Protein AF-A0A7M1ATE7-F1 (afdb_monomer_lite)

Secondary structure (DSSP, 8-state):
----HHHHHHHHHH-S---HHHHHHHHHHHHS---SHHHHHHHHHHSHHHHHHHHHTT--SHHHHHHHHTT-

Organism: NCBI:txid2590551

Radius of gyration: 11.07 Å; chains: 1; bounding box: 21×27×25 Å

Structure (mmCIF, N/CA/C/O backbone):
data_AF-A0A7M1ATE7-F1
#
_entry.id   AF-A0A7M1ATE7-F1
#
loop_
_atom_site.group_PDB
_atom_site.id
_atom_site.type_symbol
_atom_site.label_atom_id
_atom_site.label_alt_id
_atom_site.label_comp_id
_atom_site.label_asym_id
_atom_site.label_entity_id
_atom_site.label_seq_id
_atom_site.pdbx_PDB_ins_code
_atom_site.Cartn_x
_atom_site.Cartn_y
_atom_site.Cartn_z
_atom_site.occupancy
_atom_site.B_iso_or_equiv
_atom_site.auth_seq_id
_atom_site.auth_comp_id
_atom_site.auth_asym_id
_atom_site.auth_atom_id
_atom_site.pdbx_PDB_model_num
ATOM 1 N N . MET A 1 1 ? 8.036 -7.830 -8.180 1.00 72.69 1 MET A N 1
ATOM 2 C CA . MET A 1 1 ? 7.720 -8.655 -6.983 1.00 72.69 1 MET A CA 1
ATOM 3 C C . MET A 1 1 ? 6.215 -8.890 -6.938 1.00 72.69 1 MET A C 1
ATOM 5 O O . MET A 1 1 ? 5.496 -8.079 -7.498 1.00 72.69 1 MET A O 1
ATOM 9 N N . THR A 1 2 ? 5.726 -9.970 -6.323 1.00 85.88 2 THR A N 1
ATOM 10 C CA . THR A 1 2 ? 4.278 -10.205 -6.143 1.00 85.88 2 THR A CA 1
ATOM 11 C C . THR A 1 2 ? 3.959 -10.213 -4.654 1.00 85.88 2 THR A C 1
ATOM 13 O O . THR A 1 2 ? 4.688 -10.847 -3.890 1.00 85.88 2 THR A O 1
ATOM 16 N N . ILE A 1 3 ? 2.918 -9.486 -4.242 1.00 94.44 3 ILE A N 1
ATOM 17 C CA . ILE A 1 3 ? 2.510 -9.402 -2.836 1.00 94.44 3 ILE A CA 1
ATOM 18 C C . ILE A 1 3 ? 1.770 -10.693 -2.467 1.00 94.44 3 ILE A C 1
ATOM 20 O O . ILE A 1 3 ? 0.869 -11.128 -3.186 1.00 94.44 3 ILE A O 1
ATOM 24 N N . ASP A 1 4 ? 2.143 -11.316 -1.348 1.00 96.69 4 ASP A N 1
ATOM 25 C CA . ASP A 1 4 ? 1.441 -12.493 -0.834 1.00 96.69 4 ASP A CA 1
ATOM 26 C C . ASP A 1 4 ? 0.119 -12.070 -0.179 1.00 96.69 4 ASP A C 1
ATOM 28 O O . ASP A 1 4 ? 0.039 -11.727 1.005 1.00 96.69 4 ASP A O 1
ATOM 32 N N . TRP A 1 5 ? -0.936 -12.059 -0.992 1.00 96.00 5 TRP A N 1
ATOM 33 C CA . TRP A 1 5 ? -2.271 -11.658 -0.566 1.00 96.00 5 TRP A CA 1
ATOM 34 C C . TRP A 1 5 ? -2.949 -12.661 0.373 1.00 96.00 5 TRP A C 1
ATOM 36 O O . TRP A 1 5 ? -3.943 -12.301 1.007 1.00 96.00 5 TRP A O 1
ATOM 46 N N . ASP A 1 6 ? -2.444 -13.890 0.485 1.00 96.31 6 ASP A N 1
ATOM 47 C CA . ASP A 1 6 ? -2.944 -14.860 1.458 1.00 96.31 6 ASP A CA 1
ATOM 48 C C . ASP A 1 6 ? -2.319 -14.598 2.833 1.00 96.31 6 ASP A C 1
ATOM 50 O O . ASP A 1 6 ? -3.059 -14.433 3.803 1.00 96.31 6 ASP A O 1
ATOM 54 N N . ALA A 1 7 ? -1.002 -14.380 2.904 1.00 96.31 7 ALA A N 1
ATOM 55 C CA . ALA A 1 7 ? -0.342 -13.919 4.130 1.00 96.31 7 ALA A CA 1
ATOM 56 C C . ALA A 1 7 ? -0.879 -12.553 4.604 1.00 96.31 7 ALA A C 1
ATOM 58 O O . ALA A 1 7 ? -1.055 -12.326 5.803 1.00 96.31 7 ALA A O 1
ATOM 59 N N . TYR A 1 8 ? -1.221 -11.656 3.673 1.00 96.94 8 TYR A N 1
ATOM 60 C CA . TYR A 1 8 ? -1.905 -10.402 3.994 1.00 96.94 8 TYR A CA 1
ATOM 61 C C . TYR A 1 8 ? -3.252 -10.626 4.701 1.00 96.94 8 TYR A C 1
ATOM 63 O O . TYR A 1 8 ? -3.579 -9.887 5.629 1.00 96.94 8 TYR A O 1
ATOM 71 N N . LYS A 1 9 ? -4.059 -11.614 4.280 1.00 95.81 9 LYS A N 1
ATOM 72 C CA . LYS A 1 9 ? -5.363 -11.888 4.916 1.00 95.81 9 LYS A CA 1
ATOM 73 C C . LYS A 1 9 ? -5.190 -12.330 6.362 1.00 95.81 9 LYS A C 1
ATOM 75 O O . LYS A 1 9 ? -6.009 -11.939 7.190 1.00 95.81 9 LYS A O 1
ATOM 80 N N . ASP A 1 10 ? -4.139 -13.091 6.651 1.00 95.50 10 ASP A N 1
ATOM 81 C CA . ASP A 1 10 ? -3.801 -13.498 8.012 1.00 95.50 10 ASP A CA 1
ATOM 82 C C . ASP A 1 10 ? -3.318 -12.296 8.831 1.00 95.50 10 ASP A C 1
ATOM 84 O O . ASP A 1 10 ? -3.851 -12.039 9.909 1.00 95.50 10 ASP A O 1
ATOM 88 N N . HIS A 1 11 ? -2.400 -11.482 8.289 1.00 95.19 11 HIS A N 1
ATOM 89 C CA . HIS A 1 11 ? -1.936 -10.239 8.931 1.00 95.19 11 HIS A CA 1
ATOM 90 C C . HIS A 1 11 ? -3.099 -9.303 9.274 1.00 95.19 11 HIS A C 1
ATOM 92 O O . HIS A 1 11 ? -3.200 -8.784 10.386 1.00 95.19 11 HIS A O 1
ATOM 98 N N . LYS A 1 12 ? -4.023 -9.124 8.327 1.00 96.12 12 LYS A N 1
ATOM 99 C CA . LYS A 1 12 ? -5.183 -8.242 8.458 1.00 96.12 12 LYS A CA 1
ATOM 100 C C . LYS A 1 12 ? -6.068 -8.584 9.661 1.00 96.12 12 LYS A C 1
ATOM 102 O O . LYS A 1 12 ? -6.658 -7.672 10.229 1.00 96.12 12 LYS A O 1
ATOM 107 N N . GLN A 1 13 ? -6.164 -9.852 10.064 1.00 93.88 13 GLN A N 1
ATOM 108 C CA . GLN A 1 13 ? -6.987 -10.260 11.214 1.00 93.88 13 GLN A CA 1
ATOM 109 C C . GLN A 1 13 ? -6.470 -9.710 12.548 1.00 93.88 13 GLN A C 1
ATOM 111 O O . GLN A 1 13 ? -7.242 -9.597 13.499 1.00 93.88 13 GLN A O 1
ATOM 116 N N . TYR A 1 14 ? -5.181 -9.373 12.614 1.00 92.75 14 TYR A N 1
ATOM 117 C CA . TYR A 1 14 ? -4.515 -8.883 13.820 1.00 92.75 14 TYR A CA 1
ATOM 118 C C . TYR A 1 14 ? -4.177 -7.392 13.759 1.00 92.75 14 TYR A C 1
ATOM 120 O O . TYR A 1 14 ? -3.674 -6.843 14.740 1.00 92.75 14 TYR A O 1
ATOM 128 N N . SER A 1 15 ? -4.434 -6.732 12.627 1.00 92.25 15 SER A N 1
ATOM 129 C CA . SER A 1 15 ? -4.196 -5.299 12.501 1.00 92.25 15 SER A CA 1
ATOM 130 C C . SER A 1 15 ? -5.219 -4.515 13.321 1.00 92.25 15 SER A C 1
ATOM 132 O O . SER A 1 15 ? -6.402 -4.848 13.365 1.00 92.25 15 SER A O 1
ATOM 134 N N . VAL A 1 16 ? -4.755 -3.441 13.955 1.00 91.94 16 VAL A N 1
ATOM 135 C CA . VAL A 1 16 ? -5.613 -2.479 14.668 1.00 91.94 16 VAL A CA 1
ATOM 136 C C . VAL A 1 16 ? -6.184 -1.405 13.737 1.00 91.94 16 VAL A C 1
ATOM 138 O O . VAL A 1 16 ? -6.890 -0.510 14.195 1.00 91.94 16 VAL A O 1
ATOM 141 N N . ARG A 1 17 ? -5.838 -1.455 12.444 1.00 91.38 17 ARG A N 1
ATOM 142 C CA . ARG A 1 17 ? -6.272 -0.497 11.425 1.00 91.38 17 ARG A CA 1
ATOM 143 C C . ARG A 1 17 ? -7.498 -1.011 10.681 1.00 91.38 17 ARG A C 1
ATOM 145 O O . ARG A 1 17 ? -7.606 -2.201 10.405 1.00 91.38 17 ARG A O 1
ATOM 152 N N . ASP A 1 18 ? -8.358 -0.085 10.266 1.00 92.06 18 ASP A N 1
ATOM 153 C CA . ASP A 1 18 ? -9.576 -0.400 9.506 1.00 92.06 18 ASP A CA 1
ATOM 154 C C . ASP A 1 18 ? -9.401 -0.238 7.985 1.00 92.06 18 ASP A C 1
ATOM 156 O O . ASP A 1 18 ? -10.108 -0.867 7.191 1.00 92.06 18 ASP A O 1
ATOM 160 N N . ASP A 1 19 ? -8.458 0.603 7.545 1.00 93.81 19 ASP A N 1
ATOM 161 C CA . ASP A 1 19 ? -8.239 0.873 6.124 1.00 93.81 19 ASP A CA 1
ATOM 162 C C . ASP A 1 19 ? -7.327 -0.178 5.475 1.00 93.81 19 ASP A C 1
ATOM 164 O O . ASP A 1 19 ? -6.160 -0.337 5.828 1.00 93.81 19 ASP A O 1
ATOM 168 N N . ASN A 1 20 ? -7.840 -0.864 4.449 1.00 95.19 20 ASN A N 1
ATOM 169 C CA . ASN A 1 20 ? -7.112 -1.943 3.770 1.00 95.19 20 ASN A CA 1
ATOM 170 C C . ASN A 1 20 ? -5.749 -1.521 3.205 1.00 95.19 20 ASN A C 1
ATOM 172 O O . ASN A 1 20 ? -4.855 -2.363 3.120 1.00 95.19 20 ASN A O 1
ATOM 176 N N . PHE A 1 21 ? -5.588 -0.268 2.775 1.00 95.88 21 PHE A N 1
ATOM 177 C CA . PHE A 1 21 ? -4.312 0.200 2.243 1.00 95.88 21 PHE A CA 1
ATOM 178 C C . PHE A 1 21 ? -3.330 0.474 3.363 1.00 95.88 21 PHE A C 1
ATOM 180 O O . PHE A 1 21 ? -2.199 0.024 3.258 1.00 95.88 21 PHE A O 1
ATOM 187 N N . GLU A 1 22 ? -3.752 1.101 4.458 1.00 95.56 22 GLU A N 1
ATOM 188 C CA . GLU A 1 22 ? -2.880 1.247 5.624 1.00 95.56 22 GLU A CA 1
ATOM 189 C C . GLU A 1 22 ? -2.438 -0.111 6.183 1.00 95.56 22 GLU A C 1
ATOM 191 O O . GLU A 1 22 ? -1.257 -0.294 6.468 1.00 95.56 22 GLU A O 1
ATOM 196 N N . ILE A 1 23 ? -3.347 -1.093 6.244 1.00 96.69 23 ILE A N 1
ATOM 197 C CA . ILE A 1 23 ? -3.015 -2.480 6.613 1.00 96.69 23 ILE A CA 1
ATOM 198 C C . ILE A 1 23 ? -2.015 -3.078 5.614 1.00 96.69 23 ILE A C 1
ATOM 200 O O . ILE A 1 23 ? -1.102 -3.797 6.005 1.00 96.69 23 ILE A O 1
ATOM 204 N N . THR A 1 24 ? -2.147 -2.772 4.319 1.00 96.69 24 THR A N 1
ATOM 205 C CA . THR A 1 24 ? -1.190 -3.228 3.296 1.00 96.69 24 THR A CA 1
ATOM 206 C C . THR A 1 24 ? 0.182 -2.599 3.521 1.00 96.69 24 THR A C 1
ATOM 208 O O . THR A 1 24 ? 1.186 -3.299 3.469 1.00 96.69 24 THR A O 1
ATOM 211 N N . LEU A 1 25 ? 0.252 -1.301 3.824 1.00 95.69 25 LEU A N 1
ATOM 212 C CA . LEU A 1 25 ? 1.514 -0.627 4.134 1.00 95.69 25 LEU A CA 1
ATOM 213 C C . LEU A 1 25 ? 2.157 -1.197 5.405 1.00 95.69 25 LEU A C 1
ATOM 215 O O . LEU A 1 25 ? 3.367 -1.406 5.439 1.00 95.69 25 LEU A O 1
ATOM 219 N N . GLU A 1 26 ? 1.362 -1.483 6.434 1.00 94.81 26 GLU A N 1
ATOM 220 C CA . GLU A 1 26 ? 1.815 -2.154 7.655 1.00 94.81 26 GLU A CA 1
ATOM 221 C C . GLU A 1 26 ? 2.340 -3.569 7.375 1.00 94.81 26 GLU A C 1
ATOM 223 O O . GLU A 1 26 ? 3.401 -3.947 7.875 1.00 94.81 26 GLU A O 1
ATOM 228 N N . PHE A 1 27 ? 1.644 -4.333 6.535 1.00 96.56 27 PHE A N 1
ATOM 229 C CA . PHE A 1 27 ? 2.071 -5.657 6.097 1.00 96.56 27 PHE A CA 1
ATOM 230 C C . PHE A 1 27 ? 3.394 -5.594 5.323 1.00 96.56 27 PHE A C 1
ATOM 232 O O . PHE A 1 27 ? 4.328 -6.320 5.647 1.00 96.56 27 PHE A O 1
ATOM 239 N N . LEU A 1 28 ? 3.534 -4.674 4.363 1.00 96.00 28 LEU A N 1
ATOM 240 C CA . LEU A 1 28 ? 4.779 -4.500 3.606 1.00 96.00 28 LEU A CA 1
ATOM 241 C C . LEU A 1 28 ? 5.959 -4.121 4.517 1.00 96.00 28 LEU A C 1
ATOM 243 O O . LEU A 1 28 ? 7.062 -4.653 4.364 1.00 96.00 28 LEU A O 1
ATOM 247 N N . LYS A 1 29 ? 5.713 -3.265 5.516 1.00 93.94 29 LYS A N 1
ATOM 248 C CA . LYS A 1 29 ? 6.708 -2.897 6.532 1.00 93.94 29 LYS A CA 1
ATOM 249 C C . LYS A 1 29 ? 7.103 -4.074 7.422 1.00 93.94 29 LYS A C 1
ATOM 251 O O . LYS A 1 29 ? 8.282 -4.243 7.696 1.00 93.94 29 LYS A O 1
ATOM 256 N N . SER A 1 30 ? 6.145 -4.863 7.897 1.00 93.56 30 SER A N 1
ATOM 257 C CA . SER A 1 30 ? 6.393 -5.906 8.905 1.00 93.56 30 SER A CA 1
ATOM 258 C C . SER A 1 30 ? 6.831 -7.243 8.306 1.00 93.56 30 SER A C 1
ATOM 260 O O . SER A 1 30 ? 7.767 -7.858 8.809 1.00 93.56 30 SER A O 1
ATOM 262 N N . TYR A 1 31 ? 6.195 -7.679 7.220 1.00 95.25 31 TYR A N 1
ATOM 263 C CA . TYR A 1 31 ? 6.433 -8.980 6.598 1.00 95.25 31 TYR A CA 1
ATOM 264 C C . TYR A 1 31 ? 7.633 -8.963 5.645 1.00 95.25 31 TYR A C 1
ATOM 266 O O . TYR A 1 31 ? 8.446 -9.885 5.653 1.00 95.25 31 TYR A O 1
ATOM 274 N N . TYR A 1 32 ? 7.782 -7.897 4.852 1.00 94.56 32 TYR A N 1
ATOM 275 C CA . TYR A 1 32 ? 8.882 -7.759 3.888 1.00 94.56 32 TYR A CA 1
ATOM 276 C C . TYR A 1 32 ? 9.998 -6.815 4.353 1.00 94.56 32 TYR A C 1
ATOM 278 O O . TYR A 1 32 ? 10.965 -6.612 3.620 1.00 94.56 32 TYR A O 1
ATOM 286 N N . ASN A 1 33 ? 9.888 -6.242 5.558 1.00 94.50 33 ASN A N 1
ATOM 287 C CA . ASN A 1 33 ? 10.840 -5.269 6.105 1.00 94.50 33 ASN A CA 1
ATOM 288 C C . ASN A 1 33 ? 11.071 -4.049 5.183 1.00 94.50 33 ASN A C 1
ATOM 290 O O . ASN A 1 33 ? 12.159 -3.468 5.158 1.00 94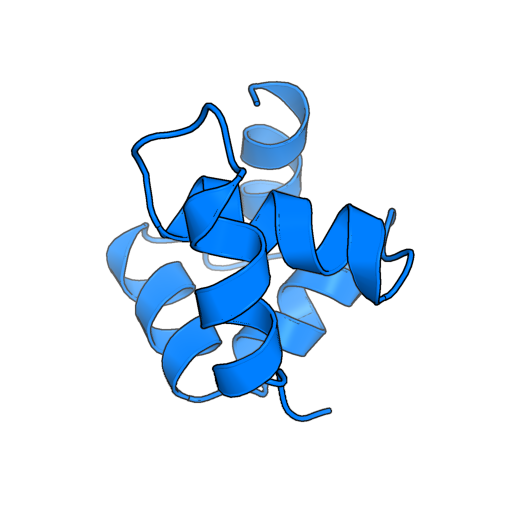.50 33 ASN A O 1
ATOM 294 N N . MET A 1 34 ? 10.055 -3.662 4.401 1.00 94.12 34 MET A N 1
ATOM 295 C CA . MET A 1 34 ? 10.139 -2.515 3.496 1.00 94.12 34 MET A CA 1
ATOM 296 C C . MET A 1 34 ? 9.928 -1.220 4.275 1.00 94.12 34 MET A C 1
ATOM 298 O O . MET A 1 34 ? 8.8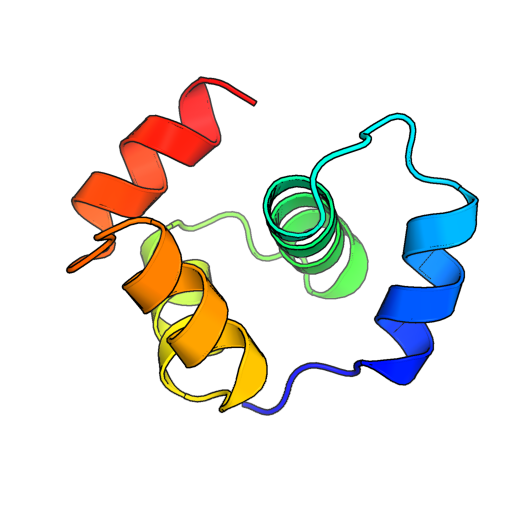15 -0.898 4.686 1.00 94.12 34 MET A O 1
ATOM 302 N N . THR A 1 35 ? 11.002 -0.463 4.480 1.00 88.62 35 THR A N 1
ATOM 303 C CA . THR A 1 35 ? 10.969 0.814 5.216 1.00 88.62 35 THR A CA 1
ATOM 304 C C . THR A 1 35 ? 11.110 2.033 4.306 1.00 88.62 35 THR A C 1
ATOM 306 O O . THR A 1 35 ? 10.732 3.137 4.693 1.00 88.62 35 THR A O 1
ATOM 309 N N . ASN A 1 36 ? 11.607 1.835 3.085 1.00 93.88 36 ASN A N 1
ATOM 310 C CA . ASN A 1 36 ? 11.802 2.877 2.089 1.00 93.88 36 ASN A CA 1
ATOM 311 C C . ASN A 1 36 ? 10.516 3.098 1.260 1.00 93.88 36 ASN A C 1
ATOM 313 O O . ASN A 1 36 ? 10.032 2.152 0.633 1.00 93.88 36 ASN A O 1
ATOM 317 N N . PRO A 1 37 ? 9.976 4.331 1.190 1.00 94.62 37 PRO A N 1
ATOM 318 C CA . PRO A 1 37 ? 8.796 4.651 0.386 1.00 94.62 37 PRO A CA 1
ATOM 319 C C . PRO A 1 37 ? 8.909 4.289 -1.099 1.00 94.62 37 PRO A C 1
ATOM 321 O O . PRO A 1 37 ? 7.900 3.945 -1.710 1.00 94.62 37 PRO A O 1
ATOM 324 N N . TYR A 1 38 ? 10.110 4.355 -1.682 1.00 96.06 38 TYR A N 1
ATOM 325 C CA . TYR A 1 38 ? 10.330 4.006 -3.089 1.00 96.06 38 TYR A CA 1
ATOM 326 C C . TYR A 1 38 ? 10.129 2.510 -3.327 1.00 96.06 38 TYR A C 1
ATOM 328 O O . TYR A 1 38 ? 9.364 2.137 -4.211 1.00 96.06 38 TYR A O 1
ATOM 336 N N . ASP A 1 39 ? 10.712 1.671 -2.469 1.00 95.44 39 ASP A N 1
ATOM 337 C CA . ASP A 1 39 ? 10.586 0.214 -2.573 1.00 95.44 39 ASP A CA 1
ATOM 338 C C . ASP A 1 39 ? 9.127 -0.229 -2.376 1.00 95.44 39 ASP A C 1
ATOM 340 O O . ASP A 1 39 ? 8.625 -1.084 -3.104 1.00 95.44 39 ASP A O 1
ATOM 344 N N . ILE A 1 40 ? 8.410 0.404 -1.437 1.00 96.38 40 ILE A N 1
ATOM 345 C CA . ILE A 1 40 ? 6.978 0.150 -1.212 1.00 96.38 40 ILE A CA 1
ATOM 346 C C . ILE A 1 40 ? 6.155 0.579 -2.434 1.00 96.38 40 ILE A C 1
ATOM 348 O O . ILE A 1 40 ? 5.259 -0.150 -2.861 1.00 96.38 40 ILE A O 1
ATOM 352 N N . TYR A 1 41 ? 6.430 1.758 -2.998 1.00 97.12 41 TYR A N 1
ATOM 353 C CA . TYR A 1 41 ? 5.710 2.253 -4.169 1.00 97.12 41 TYR A CA 1
ATOM 354 C C . TYR A 1 41 ? 5.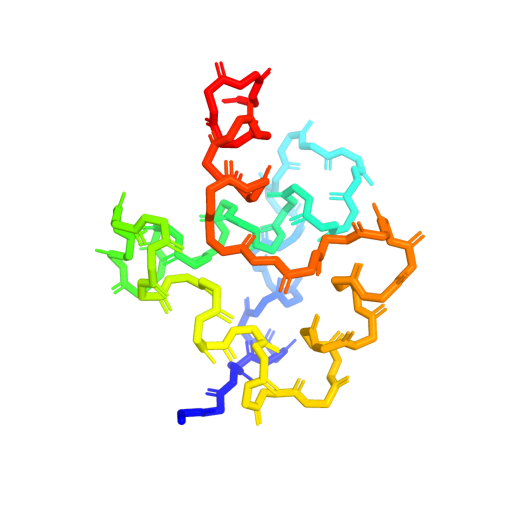920 1.342 -5.380 1.00 97.12 41 TYR A C 1
ATOM 356 O O . TYR A 1 41 ? 4.942 0.992 -6.039 1.00 97.12 41 TYR A O 1
ATOM 364 N N . ASP A 1 42 ? 7.157 0.926 -5.649 1.00 96.75 42 ASP A N 1
ATOM 365 C CA . ASP A 1 42 ? 7.466 0.039 -6.769 1.00 96.75 42 ASP A CA 1
ATOM 366 C C . ASP A 1 42 ? 6.824 -1.342 -6.575 1.00 96.75 42 ASP A C 1
ATOM 368 O O . ASP A 1 42 ? 6.161 -1.835 -7.489 1.00 96.75 42 ASP A O 1
ATOM 372 N N . ALA A 1 43 ? 6.885 -1.912 -5.365 1.00 96.31 43 ALA A N 1
ATOM 373 C CA . ALA A 1 43 ? 6.211 -3.172 -5.045 1.00 96.31 43 ALA A CA 1
ATOM 374 C C . ALA A 1 43 ? 4.691 -3.095 -5.265 1.00 96.31 43 ALA A C 1
ATOM 376 O O . ALA A 1 43 ? 4.100 -3.994 -5.862 1.00 96.31 43 ALA A O 1
ATOM 377 N N . LEU A 1 44 ? 4.052 -2.006 -4.828 1.00 96.81 44 LEU A N 1
ATOM 378 C CA . LEU A 1 44 ? 2.626 -1.780 -5.061 1.00 96.81 44 LEU A CA 1
ATOM 379 C C . LEU A 1 44 ? 2.320 -1.543 -6.542 1.00 96.81 44 LEU A C 1
ATOM 381 O O . LEU A 1 44 ? 1.287 -1.983 -7.023 1.00 96.81 44 LEU A O 1
ATOM 385 N N . LYS A 1 45 ? 3.180 -0.839 -7.277 1.00 96.75 45 LYS A N 1
ATOM 386 C CA . LYS A 1 45 ? 2.965 -0.509 -8.691 1.00 96.75 45 LYS A CA 1
ATOM 387 C C . LYS A 1 45 ? 3.077 -1.726 -9.610 1.00 96.75 45 LYS A C 1
ATOM 389 O O . LYS A 1 45 ? 2.396 -1.749 -10.640 1.00 96.75 45 LYS A O 1
ATOM 394 N N . GLU A 1 46 ? 3.938 -2.676 -9.254 1.00 95.94 46 GLU A N 1
ATOM 395 C CA . GLU A 1 46 ? 4.154 -3.943 -9.962 1.00 95.94 46 GLU A CA 1
ATOM 396 C C . GLU A 1 46 ? 3.086 -5.007 -9.660 1.00 95.94 46 GLU A C 1
ATOM 398 O O . GLU A 1 46 ? 2.960 -5.966 -10.420 1.00 95.94 46 GLU A O 1
ATOM 403 N N . ASP A 1 47 ? 2.313 -4.842 -8.585 1.00 96.06 47 ASP A N 1
ATOM 404 C CA . ASP A 1 47 ? 1.221 -5.737 -8.197 1.00 96.06 47 ASP A CA 1
ATOM 405 C C . ASP A 1 47 ? -0.142 -5.193 -8.665 1.00 96.06 47 ASP A C 1
ATOM 407 O O . ASP A 1 47 ? -0.437 -4.011 -8.504 1.00 96.06 47 ASP A O 1
ATOM 411 N N . ASP A 1 48 ? -1.016 -6.038 -9.218 1.00 95.44 48 ASP A N 1
ATOM 412 C CA . ASP A 1 48 ? -2.312 -5.595 -9.760 1.00 95.44 48 ASP A CA 1
ATOM 413 C C . ASP A 1 48 ? -3.230 -4.972 -8.692 1.00 95.44 48 ASP A C 1
ATOM 415 O O . ASP A 1 48 ? -3.879 -3.940 -8.918 1.00 95.44 48 ASP A O 1
ATOM 419 N N . ILE A 1 49 ? -3.285 -5.584 -7.506 1.00 95.94 49 ILE A N 1
ATOM 420 C CA . ILE A 1 49 ? -4.102 -5.105 -6.389 1.00 95.94 49 ILE A CA 1
ATOM 421 C C . ILE A 1 49 ? -3.442 -3.867 -5.778 1.00 95.94 49 ILE A C 1
ATOM 423 O O . ILE A 1 49 ? -4.130 -2.868 -5.540 1.00 95.94 49 ILE A O 1
ATOM 427 N N . GLY A 1 50 ? -2.122 -3.892 -5.587 1.00 96.06 50 GLY A N 1
ATOM 428 C CA . GLY A 1 50 ? -1.345 -2.746 -5.118 1.00 96.06 50 GLY A CA 1
ATOM 429 C C . GLY A 1 50 ? -1.536 -1.521 -6.017 1.00 96.06 50 GLY A C 1
ATOM 430 O O . GLY A 1 50 ? -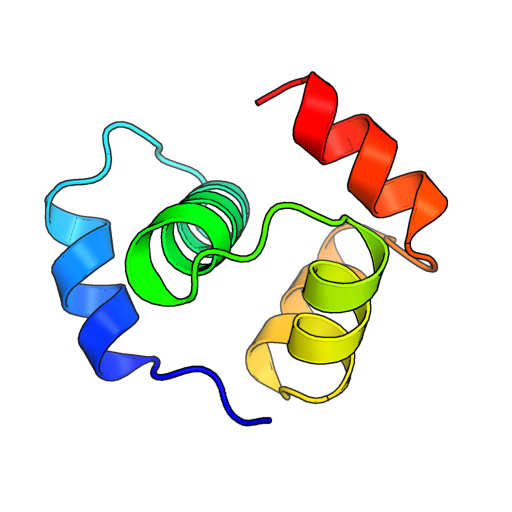1.859 -0.427 -5.541 1.00 96.06 50 GLY A O 1
ATOM 431 N N . GLN A 1 51 ? -1.471 -1.714 -7.333 1.00 96.56 51 GLN A N 1
ATOM 432 C CA . GLN A 1 51 ? -1.604 -0.651 -8.317 1.00 96.56 51 GLN A CA 1
ATOM 433 C C . GLN A 1 51 ? -3.029 -0.093 -8.321 1.00 96.56 51 GLN A C 1
ATOM 435 O O . GLN A 1 51 ? -3.225 1.122 -8.425 1.00 96.56 51 GLN A O 1
ATOM 440 N N . MET A 1 52 ? -4.040 -0.951 -8.156 1.00 96.44 52 MET A N 1
ATOM 441 C CA . MET A 1 52 ? -5.419 -0.509 -7.956 1.00 96.44 52 MET A CA 1
ATOM 442 C C . MET A 1 52 ? -5.559 0.343 -6.683 1.00 96.44 52 MET A C 1
ATOM 444 O O . MET A 1 52 ? -6.272 1.350 -6.705 1.00 96.44 52 MET A O 1
ATOM 448 N N . MET A 1 53 ? -4.901 -0.022 -5.578 1.00 96.00 53 MET A N 1
ATOM 449 C CA . MET A 1 53 ? -4.953 0.754 -4.334 1.00 96.00 53 MET A CA 1
ATOM 450 C C . MET A 1 53 ? -4.299 2.133 -4.474 1.00 96.00 53 MET A C 1
ATOM 452 O O . MET A 1 53 ? -4.884 3.114 -4.004 1.00 96.00 53 MET A O 1
ATOM 456 N N . LEU A 1 54 ? -3.148 2.215 -5.155 1.00 97.06 54 LEU A N 1
ATOM 457 C CA . LEU A 1 54 ? -2.474 3.479 -5.477 1.00 97.06 54 LEU A CA 1
ATOM 458 C C . LEU A 1 54 ? -3.381 4.384 -6.323 1.00 97.06 54 LEU A C 1
ATOM 460 O O . LEU A 1 54 ? -3.619 5.540 -5.967 1.00 97.06 54 LEU A O 1
ATOM 464 N N . LYS A 1 55 ? -3.968 3.833 -7.395 1.00 97.00 55 LYS A N 1
ATOM 465 C CA . LYS A 1 55 ? -4.893 4.554 -8.287 1.00 97.00 55 LYS A CA 1
ATOM 466 C C . LYS A 1 55 ? -6.115 5.092 -7.542 1.00 97.00 55 LYS A C 1
ATOM 468 O O . LYS A 1 55 ? -6.464 6.256 -7.715 1.00 97.00 55 LYS A O 1
ATOM 473 N N . LYS A 1 56 ? -6.740 4.286 -6.673 1.00 96.56 56 LYS A N 1
ATOM 474 C CA . LYS A 1 56 ? -7.912 4.701 -5.872 1.00 96.56 56 LYS A CA 1
ATOM 475 C C . LYS A 1 56 ? -7.630 5.889 -4.946 1.00 96.56 56 LYS A C 1
ATOM 477 O O . LYS A 1 56 ? -8.562 6.612 -4.613 1.00 96.56 56 LYS A O 1
ATOM 482 N N . ARG A 1 57 ? -6.373 6.085 -4.536 1.00 94.94 57 ARG A N 1
ATOM 483 C CA . ARG A 1 57 ? -5.929 7.178 -3.653 1.00 94.94 57 ARG A CA 1
ATOM 484 C C . ARG A 1 57 ? -5.203 8.302 -4.393 1.00 94.94 57 ARG A C 1
ATOM 486 O O . ARG A 1 57 ? -4.693 9.211 -3.749 1.00 94.94 57 ARG A O 1
ATOM 493 N N . ASN A 1 58 ? -5.163 8.248 -5.726 1.00 95.69 58 ASN A N 1
ATOM 494 C CA . ASN A 1 58 ? -4.431 9.192 -6.568 1.00 95.69 58 ASN A CA 1
ATOM 495 C C . ASN A 1 58 ? -2.941 9.326 -6.184 1.00 95.69 58 ASN A C 1
ATOM 497 O O . ASN A 1 58 ? -2.369 10.413 -6.229 1.00 95.69 58 ASN A O 1
ATOM 501 N N . ILE A 1 59 ? -2.315 8.216 -5.780 1.00 96.81 59 ILE A N 1
ATOM 502 C CA . ILE A 1 59 ? -0.888 8.168 -5.451 1.00 96.81 59 ILE A CA 1
ATOM 503 C C . ILE A 1 59 ? -0.127 7.879 -6.741 1.00 96.81 59 ILE A C 1
ATOM 505 O O . ILE A 1 59 ? -0.122 6.752 -7.238 1.00 96.81 59 ILE A O 1
ATOM 509 N N . THR A 1 60 ? 0.490 8.912 -7.303 1.00 95.75 60 THR A N 1
ATOM 510 C CA . THR A 1 60 ? 1.163 8.839 -8.606 1.00 95.75 60 THR A CA 1
ATOM 511 C C . THR A 1 60 ? 2.651 8.545 -8.512 1.00 95.75 60 THR A C 1
ATOM 513 O O . THR A 1 60 ? 3.236 8.128 -9.506 1.00 95.75 60 THR A O 1
ATOM 516 N N . ASP A 1 61 ? 3.255 8.715 -7.339 1.00 96.56 61 ASP A N 1
ATOM 517 C CA . ASP A 1 61 ? 4.695 8.598 -7.113 1.00 96.56 61 ASP A CA 1
ATOM 518 C C . ASP A 1 61 ? 5.027 8.248 -5.651 1.00 96.56 61 ASP A C 1
ATOM 520 O O . ASP A 1 61 ? 4.190 8.361 -4.747 1.00 96.56 61 ASP A O 1
ATOM 524 N N . ALA A 1 62 ? 6.278 7.837 -5.427 1.00 96.50 62 ALA A N 1
ATOM 525 C CA . ALA A 1 62 ? 6.806 7.483 -4.113 1.00 96.50 62 ALA A CA 1
ATOM 526 C C . ALA A 1 62 ? 6.803 8.659 -3.120 1.00 96.50 62 ALA A C 1
ATOM 528 O O . ALA A 1 62 ? 6.586 8.445 -1.933 1.00 96.50 62 ALA A O 1
ATOM 529 N N . ALA A 1 63 ? 6.973 9.903 -3.582 1.00 95.19 63 ALA A N 1
ATOM 530 C CA . ALA A 1 63 ? 6.946 11.086 -2.716 1.00 95.19 63 ALA A CA 1
ATOM 531 C C . A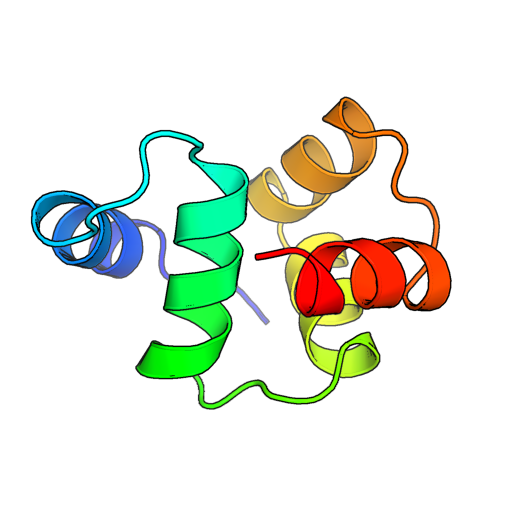LA A 1 63 ? 5.543 11.353 -2.140 1.00 95.19 63 ALA A C 1
ATOM 533 O O . ALA A 1 63 ? 5.385 11.796 -1.001 1.00 95.19 63 ALA A O 1
ATOM 534 N N . THR A 1 64 ? 4.497 11.070 -2.913 1.00 94.94 64 THR A N 1
ATOM 535 C CA . THR A 1 64 ? 3.109 11.130 -2.447 1.00 94.94 64 THR A CA 1
ATOM 536 C C . THR A 1 64 ? 2.824 10.008 -1.452 1.00 94.94 64 THR A C 1
ATOM 538 O O . THR A 1 64 ? 2.179 10.250 -0.432 1.00 94.94 64 THR A O 1
ATOM 541 N N . LEU A 1 65 ? 3.350 8.803 -1.702 1.00 95.12 65 LEU A N 1
ATOM 542 C CA . LEU A 1 65 ? 3.251 7.682 -0.765 1.00 95.12 65 LEU A CA 1
ATOM 543 C C . LEU A 1 65 ? 3.975 7.971 0.557 1.00 95.12 65 LEU A C 1
ATOM 545 O O . LEU A 1 65 ? 3.441 7.693 1.627 1.00 95.12 65 LEU A O 1
ATOM 549 N N . GLU A 1 66 ? 5.164 8.565 0.491 1.00 94.75 66 GLU A N 1
ATOM 550 C CA . GLU A 1 66 ? 5.966 8.948 1.652 1.00 94.75 66 GLU A CA 1
ATOM 551 C C . GLU A 1 66 ? 5.186 9.856 2.610 1.00 94.75 66 GLU A C 1
ATOM 553 O O . GLU A 1 66 ? 5.166 9.613 3.816 1.00 94.75 66 GLU A O 1
ATOM 558 N N . LYS A 1 67 ? 4.463 10.852 2.084 1.00 92.94 67 LYS A N 1
ATOM 559 C CA . LYS A 1 67 ? 3.612 11.728 2.906 1.00 92.94 67 LYS A CA 1
ATOM 560 C C . LYS A 1 67 ? 2.571 10.943 3.701 1.00 92.94 67 LYS A C 1
ATOM 562 O O . LYS A 1 67 ? 2.329 11.281 4.852 1.00 92.94 67 LYS A O 1
ATOM 567 N N . ILE A 1 68 ? 1.985 9.902 3.107 1.00 89.69 68 ILE A N 1
ATOM 568 C CA . ILE A 1 68 ? 1.024 9.032 3.794 1.00 89.69 68 ILE A CA 1
ATOM 569 C C . ILE A 1 68 ? 1.746 8.232 4.873 1.00 89.69 68 ILE A C 1
ATOM 571 O O . ILE A 1 68 ? 1.285 8.217 6.008 1.00 89.69 68 ILE A O 1
ATOM 575 N N . LEU A 1 69 ? 2.901 7.638 4.556 1.00 89.94 69 LEU A N 1
ATOM 576 C CA . LEU A 1 69 ? 3.682 6.812 5.483 1.00 89.94 69 LEU A CA 1
ATOM 577 C C . LEU A 1 69 ? 4.078 7.537 6.778 1.00 89.94 69 LEU A C 1
ATOM 579 O O . LEU A 1 69 ? 4.242 6.858 7.787 1.00 89.94 69 LEU A O 1
ATOM 583 N N . TYR A 1 70 ? 4.214 8.868 6.758 1.00 87.44 70 TYR A N 1
ATOM 584 C CA . TYR A 1 70 ? 4.478 9.693 7.947 1.00 87.44 70 TYR A CA 1
ATOM 585 C C . TYR A 1 70 ? 3.229 10.072 8.757 1.00 87.44 70 TYR A C 1
ATOM 587 O O . TYR A 1 70 ? 3.357 10.615 9.852 1.00 87.44 70 TYR A O 1
ATOM 595 N N . THR A 1 71 ? 2.030 9.828 8.228 1.00 81.69 71 THR A N 1
ATOM 596 C CA . THR A 1 71 ? 0.754 10.135 8.902 1.00 81.69 71 THR A CA 1
ATOM 597 C C . THR A 1 71 ? 0.093 8.922 9.548 1.00 81.69 71 THR A C 1
ATOM 599 O O . THR A 1 71 ? -0.825 9.105 10.346 1.00 81.69 71 THR A O 1
ATOM 602 N N . ILE A 1 72 ? 0.551 7.713 9.205 1.00 73.19 72 ILE A N 1
ATOM 603 C CA . ILE A 1 72 ? 0.038 6.438 9.722 1.00 73.19 72 ILE A CA 1
ATOM 604 C C . ILE A 1 72 ? 0.884 5.864 10.841 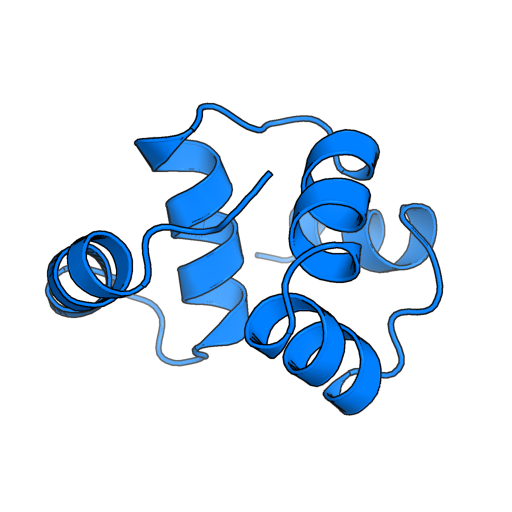1.00 73.19 72 ILE A C 1
ATOM 606 O O . ILE A 1 72 ? 2.129 5.892 10.751 1.00 73.19 72 ILE A O 1
#

Foldseek 3Di:
DEDPVVVLVVQVVPDPDDDSVVSVVVCCCPVVVDPQLQVLLVNLCPYPVSVVVCVVVVNPHSVSSVVVVVVD

Sequence (72 aa):
MTIDWDAYKDHKQYSVRDDNFEITLEFLKSYYNMTNPYDIYDALKEDDIGQMMLKKRNITDAATLEKILYTI

pLDDT: mean 94.08, std 4.49, range [72.69, 97.12]